Protein AF-A0A183DKD9-F1 (afdb_monomer_lite)

InterPro domains:
  IPR001114 Adenylosuccinate synthetase [PF00709] (2-69)
  IPR001114 Adenylosuccinate synthetase [PTHR11846] (1-69)
  IPR027417 P-loop containing nucleoside triphosphate hydrolase [SSF52540] (4-69)
  IPR042109 Adenylosuccinate synthetase, domain 1 [G3DSA:3.40.440.10] (5-70)

Structure (mmCIF, N/CA/C/O backbone):
data_AF-A0A183DKD9-F1
#
_entry.id   AF-A0A183DKD9-F1
#
loop_
_atom_site.group_PDB
_atom_site.id
_atom_site.type_symbol
_atom_site.label_atom_id
_atom_site.label_alt_id
_atom_site.label_comp_id
_atom_site.label_asym_id
_atom_site.label_entity_id
_atom_site.label_seq_id
_atom_site.pdbx_PDB_ins_code
_atom_site.Cartn_x
_atom_site.Cartn_y
_atom_site.Cartn_z
_atom_site.occupancy
_atom_site.B_iso_or_equiv
_atom_site.auth_seq_id
_atom_site.auth_comp_id
_atom_site.auth_asym_id
_atom_site.auth_atom_id
_atom_site.pdbx_PDB_model_num
ATOM 1 N N . LEU A 1 1 ? 2.084 2.672 -20.208 1.00 84.75 1 LEU A N 1
ATOM 2 C CA . LEU A 1 1 ? 2.731 3.269 -19.018 1.00 84.75 1 LEU A CA 1
ATOM 3 C C . LEU A 1 1 ? 4.253 3.127 -19.052 1.00 84.75 1 LEU A C 1
ATOM 5 O O . LEU A 1 1 ? 4.915 4.144 -19.164 1.00 84.75 1 LEU A O 1
ATOM 9 N N . VAL A 1 2 ? 4.818 1.912 -19.060 1.00 90.56 2 VAL A N 1
ATOM 10 C CA . VAL A 1 2 ? 6.288 1.698 -19.106 1.00 90.56 2 VAL A CA 1
ATOM 11 C C . VAL A 1 2 ? 6.963 2.473 -20.246 1.00 90.56 2 VAL A C 1
ATOM 13 O O . VAL A 1 2 ? 7.882 3.248 -20.011 1.00 90.56 2 VAL A O 1
ATOM 16 N N . HIS A 1 3 ? 6.429 2.368 -21.466 1.00 90.94 3 HIS A N 1
ATOM 17 C CA . HIS A 1 3 ? 6.954 3.096 -22.626 1.00 90.94 3 HIS A CA 1
ATOM 18 C C . HIS A 1 3 ? 6.916 4.630 -22.474 1.00 90.94 3 HIS A C 1
ATOM 20 O O . HIS A 1 3 ? 7.754 5.330 -23.032 1.00 90.94 3 HIS A O 1
ATOM 26 N N . HIS A 1 4 ? 5.955 5.171 -21.717 1.00 95.00 4 HIS A N 1
ATOM 27 C CA . HIS A 1 4 ? 5.886 6.608 -21.440 1.00 95.00 4 HIS A CA 1
ATOM 28 C C . HIS A 1 4 ? 7.055 7.046 -20.546 1.00 95.00 4 HIS A C 1
ATOM 30 O O . HIS A 1 4 ? 7.723 8.027 -20.860 1.00 95.00 4 HIS A O 1
ATOM 36 N N . TYR A 1 5 ? 7.364 6.273 -19.501 1.00 95.31 5 TYR A N 1
ATOM 37 C CA . TYR A 1 5 ? 8.501 6.546 -18.618 1.00 95.31 5 TYR A CA 1
ATOM 38 C C . TYR A 1 5 ? 9.855 6.309 -19.289 1.00 95.31 5 TYR A C 1
ATOM 40 O O . TYR A 1 5 ? 10.767 7.100 -19.091 1.00 95.31 5 TYR A O 1
ATOM 48 N N . GLN A 1 6 ? 9.990 5.295 -20.146 1.00 94.94 6 GLN A N 1
ATOM 49 C CA . GLN A 1 6 ? 11.233 5.063 -20.896 1.00 94.94 6 GLN A CA 1
ATOM 50 C C . GLN A 1 6 ? 11.572 6.207 -21.860 1.00 94.94 6 GLN A C 1
ATOM 52 O O . GLN A 1 6 ? 12.743 6.485 -22.095 1.00 94.94 6 GLN A O 1
ATOM 57 N N . LYS A 1 7 ? 10.565 6.911 -22.398 1.00 94.69 7 LYS A N 1
ATOM 58 C CA . LYS A 1 7 ? 10.803 8.128 -23.193 1.00 94.69 7 LYS A CA 1
ATOM 59 C C . LYS A 1 7 ? 11.369 9.269 -22.356 1.00 94.69 7 LYS A C 1
ATOM 61 O O . LYS A 1 7 ? 12.218 10.005 -22.844 1.00 94.69 7 LYS A O 1
ATOM 66 N N . GLN A 1 8 ? 10.879 9.429 -21.129 1.00 96.94 8 GLN A N 1
ATOM 67 C CA . GLN A 1 8 ? 11.352 10.467 -20.210 1.00 96.94 8 GLN A CA 1
ATOM 68 C C . GLN A 1 8 ? 12.731 10.129 -19.635 1.00 96.94 8 GLN A C 1
ATOM 70 O O . GLN A 1 8 ? 13.553 11.018 -19.441 1.00 96.94 8 GLN A O 1
ATOM 75 N N . TYR A 1 9 ? 12.999 8.840 -19.421 1.00 96.25 9 TYR A N 1
ATOM 76 C CA . TYR A 1 9 ? 14.236 8.328 -18.844 1.00 96.25 9 TYR A CA 1
ATOM 77 C C . TYR A 1 9 ? 14.838 7.249 -19.757 1.00 96.25 9 TYR A C 1
ATOM 79 O O . TYR A 1 9 ? 14.642 6.059 -19.508 1.00 96.25 9 TYR A O 1
ATOM 87 N N . PRO A 1 10 ? 15.600 7.625 -20.802 1.00 93.25 10 PRO A N 1
ATOM 88 C CA . PRO A 1 10 ? 16.123 6.672 -21.788 1.00 93.25 10 PRO A CA 1
ATOM 89 C C . PRO A 1 10 ? 17.054 5.592 -21.217 1.00 93.25 10 PRO A C 1
ATOM 91 O O . PRO A 1 10 ? 17.212 4.537 -21.822 1.00 93.25 10 PRO A O 1
ATOM 94 N N . ALA A 1 11 ? 17.658 5.833 -20.049 1.00 95.56 11 ALA A N 1
ATOM 95 C CA . ALA A 1 11 ? 18.492 4.855 -19.346 1.00 95.56 11 ALA A CA 1
ATOM 96 C C . ALA A 1 11 ? 17.680 3.775 -18.597 1.00 95.56 11 ALA A C 1
ATOM 98 O O . ALA A 1 11 ? 18.256 2.809 -18.095 1.00 95.56 11 ALA A O 1
ATOM 99 N N . LEU A 1 12 ? 16.353 3.924 -18.498 1.00 93.81 12 LEU A N 1
ATOM 100 C CA . LEU A 1 12 ? 15.482 2.992 -17.788 1.00 93.81 12 LEU A CA 1
ATOM 101 C C . LEU A 1 12 ? 15.357 1.670 -18.557 1.00 93.81 12 LEU A C 1
ATOM 103 O O . LEU A 1 12 ? 14.552 1.528 -19.482 1.00 93.81 12 LEU A O 1
ATOM 107 N N . THR A 1 13 ? 16.128 0.680 -18.119 1.00 92.62 13 THR A N 1
ATOM 108 C CA . THR A 1 13 ? 16.046 -0.698 -18.611 1.00 92.62 13 THR A CA 1
ATOM 109 C C . THR A 1 13 ? 15.173 -1.513 -17.665 1.00 92.62 13 THR A C 1
ATOM 111 O O . THR A 1 13 ? 15.453 -1.578 -16.471 1.00 92.62 13 THR A O 1
ATOM 114 N N . LEU A 1 14 ? 14.103 -2.116 -18.186 1.00 92.75 14 LEU A N 1
ATOM 115 C CA . LEU A 1 14 ? 13.136 -2.879 -17.398 1.00 92.75 14 LEU A CA 1
ATOM 116 C C . LEU A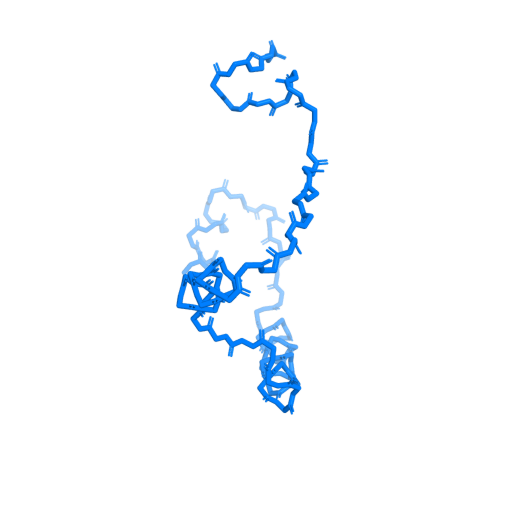 1 14 ? 12.686 -4.121 -18.168 1.00 92.75 14 LEU A C 1
ATOM 118 O O . LEU A 1 14 ? 12.283 -4.016 -19.326 1.00 92.75 14 LEU A O 1
ATOM 122 N N . ASP A 1 15 ? 12.696 -5.272 -17.500 1.00 95.50 15 ASP A N 1
ATOM 123 C CA . ASP A 1 15 ? 12.041 -6.486 -17.985 1.00 95.50 15 ASP A CA 1
ATOM 124 C C . ASP A 1 15 ? 10.568 -6.474 -17.555 1.00 95.50 15 ASP A C 1
ATOM 126 O O . ASP A 1 15 ? 10.224 -6.739 -16.402 1.00 95.50 15 ASP A O 1
ATOM 130 N N . VAL A 1 16 ? 9.691 -6.111 -18.490 1.00 95.12 16 VAL A N 1
ATOM 131 C CA . VAL A 1 16 ? 8.258 -5.945 -18.219 1.00 95.12 16 VAL A CA 1
ATOM 132 C C . VAL A 1 16 ? 7.578 -7.276 -17.913 1.00 95.12 16 VAL A C 1
ATOM 134 O O . VAL A 1 16 ? 6.721 -7.329 -17.033 1.00 95.12 16 VAL A O 1
ATOM 137 N N . GLU A 1 17 ? 7.953 -8.346 -18.610 1.00 96.38 17 GLU A N 1
ATOM 138 C CA . GLU A 1 17 ? 7.295 -9.647 -18.468 1.00 96.38 17 GLU A CA 1
ATOM 139 C C . GLU A 1 17 ? 7.646 -10.297 -17.132 1.00 96.38 17 GLU A C 1
ATOM 141 O O . GLU A 1 17 ? 6.769 -10.828 -16.439 1.00 96.38 17 GLU A O 1
ATOM 146 N N . LEU A 1 18 ? 8.916 -10.197 -16.725 1.00 97.12 18 LEU A N 1
ATOM 147 C CA . LEU A 1 18 ? 9.356 -10.679 -15.424 1.00 97.12 18 LEU A CA 1
ATOM 148 C C . LEU A 1 18 ? 8.632 -9.954 -14.283 1.00 97.12 18 LEU A C 1
ATOM 150 O O . LEU A 1 18 ? 8.101 -10.608 -13.382 1.00 97.12 18 LEU A O 1
ATOM 154 N N . GLU A 1 19 ? 8.586 -8.620 -14.317 1.00 96.88 19 GLU A N 1
ATOM 155 C CA . GLU A 1 19 ? 7.931 -7.833 -13.268 1.00 96.88 19 GLU A CA 1
ATOM 156 C C . GLU A 1 19 ? 6.419 -8.071 -13.240 1.00 96.88 19 GLU A C 1
ATOM 158 O O . GLU A 1 19 ? 5.846 -8.302 -12.174 1.00 96.88 19 GLU A O 1
ATOM 163 N N . LEU A 1 20 ? 5.762 -8.131 -14.401 1.00 97.06 20 LEU A N 1
ATOM 164 C CA . LEU A 1 20 ? 4.333 -8.425 -14.473 1.00 97.06 20 LEU A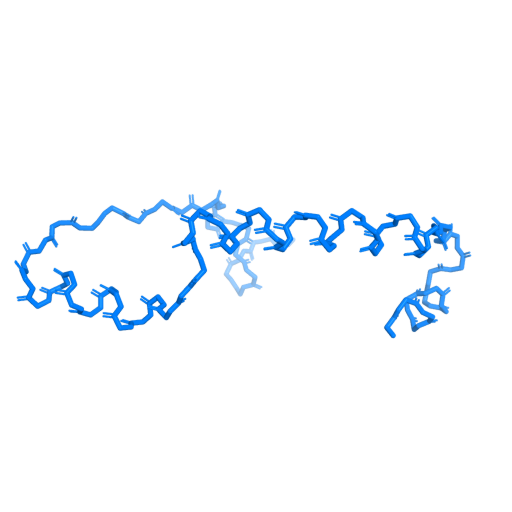 CA 1
ATOM 165 C C . LEU A 1 20 ? 4.002 -9.813 -13.904 1.00 97.06 20 LEU A C 1
ATOM 167 O O . LEU A 1 20 ? 2.996 -9.974 -13.210 1.00 97.06 20 LEU A O 1
ATOM 171 N N . SER A 1 21 ? 4.851 -10.813 -14.155 1.00 98.06 21 SER A N 1
ATOM 172 C CA . SER A 1 21 ? 4.706 -12.157 -13.582 1.00 98.06 21 SER A CA 1
ATOM 173 C C . SER A 1 21 ? 4.796 -12.146 -12.052 1.00 98.06 21 SER A C 1
ATOM 175 O O . SER A 1 21 ? 3.993 -12.799 -11.380 1.00 98.06 21 SER A O 1
ATOM 177 N N . LYS A 1 22 ? 5.719 -11.361 -11.479 1.00 98.00 22 LYS A N 1
ATOM 178 C CA . LYS A 1 22 ? 5.817 -11.174 -10.021 1.00 98.00 22 LYS A CA 1
ATOM 179 C C . LYS A 1 22 ? 4.567 -10.496 -9.462 1.00 98.00 22 LYS A C 1
ATOM 181 O O . LYS A 1 22 ? 3.991 -10.999 -8.501 1.00 98.00 22 LYS A O 1
ATOM 186 N N . PHE A 1 23 ? 4.099 -9.415 -10.091 1.00 97.75 23 PHE A N 1
ATOM 187 C CA . PHE A 1 23 ? 2.900 -8.702 -9.640 1.00 97.75 23 PHE A CA 1
ATOM 188 C C . PHE A 1 23 ? 1.647 -9.577 -9.654 1.00 97.75 23 PHE A C 1
ATOM 190 O O . PHE A 1 23 ? 0.867 -9.509 -8.709 1.00 97.75 23 PHE A O 1
ATOM 197 N N . LYS A 1 24 ? 1.476 -10.446 -10.659 1.00 98.00 24 LYS A N 1
ATOM 198 C CA . LYS A 1 24 ? 0.365 -11.414 -10.687 1.00 98.00 24 LYS A CA 1
ATOM 199 C C . LYS A 1 24 ? 0.396 -12.349 -9.475 1.00 98.00 24 LYS A C 1
ATOM 201 O O . LYS A 1 24 ? -0.600 -12.460 -8.773 1.00 98.00 24 LYS A O 1
ATOM 206 N N . LYS A 1 25 ? 1.562 -12.920 -9.156 1.00 98.25 25 LYS A N 1
ATOM 207 C CA . LYS A 1 25 ? 1.731 -13.781 -7.969 1.00 98.25 25 LYS A CA 1
ATOM 208 C C . LYS A 1 25 ? 1.458 -13.036 -6.660 1.00 98.25 25 LYS A C 1
ATOM 210 O O . LYS A 1 25 ? 0.883 -13.603 -5.736 1.00 98.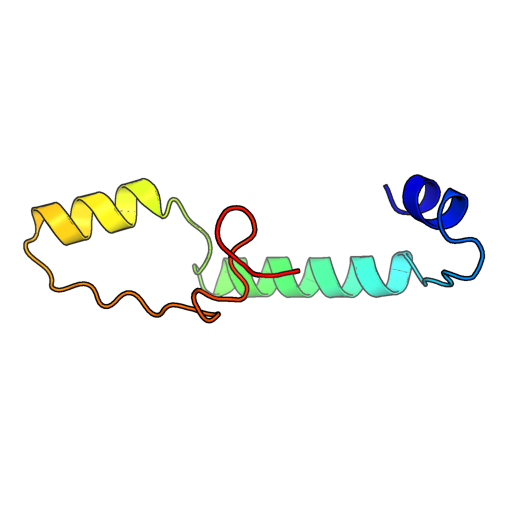25 25 LYS A O 1
ATOM 215 N N . HIS A 1 26 ? 1.877 -11.775 -6.563 1.00 98.00 26 HIS A N 1
ATOM 216 C CA . HIS A 1 26 ? 1.585 -10.949 -5.392 1.00 98.00 26 HIS A CA 1
ATOM 217 C C . HIS A 1 26 ? 0.091 -10.642 -5.268 1.00 98.00 26 HIS A C 1
ATOM 219 O O . HIS A 1 26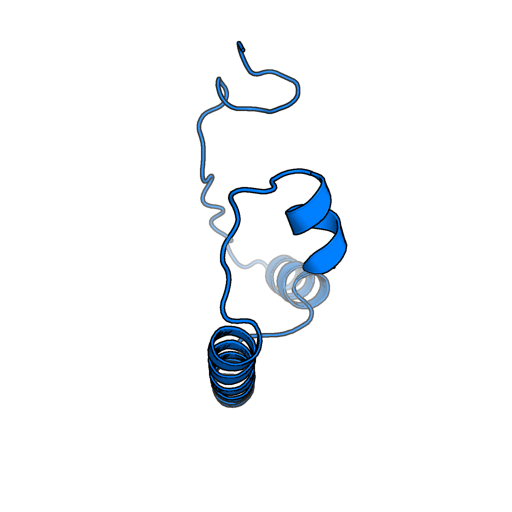 ? -0.438 -10.719 -4.164 1.00 98.00 26 HIS A O 1
ATOM 225 N N . ALA A 1 27 ? -0.593 -10.353 -6.377 1.00 97.81 27 ALA A N 1
ATOM 226 C CA . ALA A 1 27 ? -2.035 -10.128 -6.386 1.00 97.81 27 ALA A CA 1
ATOM 227 C C . ALA A 1 27 ? -2.802 -11.371 -5.910 1.00 97.81 27 ALA A C 1
ATOM 229 O O . ALA A 1 27 ? -3.643 -11.254 -5.020 1.00 97.81 27 ALA A O 1
ATOM 230 N N . ASP A 1 28 ? -2.453 -12.556 -6.422 1.00 97.69 28 ASP A N 1
ATOM 231 C CA . ASP A 1 28 ? -3.045 -13.823 -5.977 1.00 97.69 28 ASP A CA 1
ATOM 232 C C . ASP A 1 28 ? -2.856 -14.011 -4.466 1.00 97.69 28 ASP A C 1
ATOM 234 O O . ASP A 1 28 ? -3.813 -14.271 -3.737 1.00 97.69 28 ASP A O 1
ATOM 238 N N . ARG A 1 29 ? -1.638 -13.769 -3.967 1.00 97.94 29 ARG A N 1
ATOM 239 C CA . ARG A 1 29 ? -1.334 -13.908 -2.541 1.00 97.94 29 ARG A CA 1
ATOM 240 C C . ARG A 1 29 ? -2.101 -12.919 -1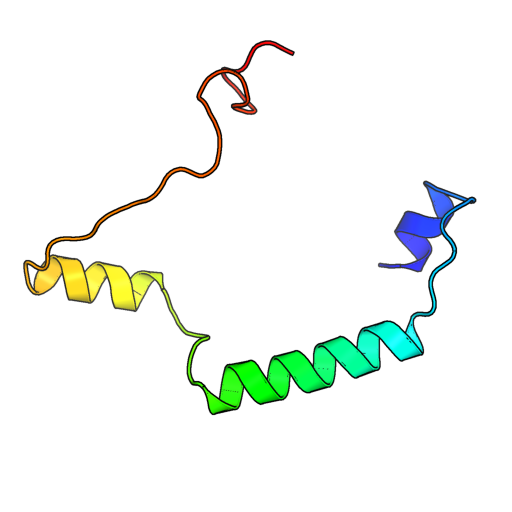.660 1.00 97.94 29 ARG A C 1
ATOM 242 O O . ARG A 1 29 ? -2.571 -13.294 -0.589 1.00 97.94 29 ARG A O 1
ATOM 249 N N . LEU A 1 30 ? -2.219 -11.663 -2.083 1.00 97.50 30 LEU A N 1
ATOM 250 C CA . LEU A 1 30 ? -2.966 -10.638 -1.347 1.00 97.50 30 LEU A CA 1
ATOM 251 C C . LEU A 1 30 ? -4.464 -10.965 -1.287 1.00 97.50 30 LEU A C 1
ATOM 253 O O . LEU A 1 30 ? -5.087 -10.756 -0.244 1.00 97.50 30 LEU A O 1
ATOM 257 N N . ASN A 1 31 ? -5.012 -1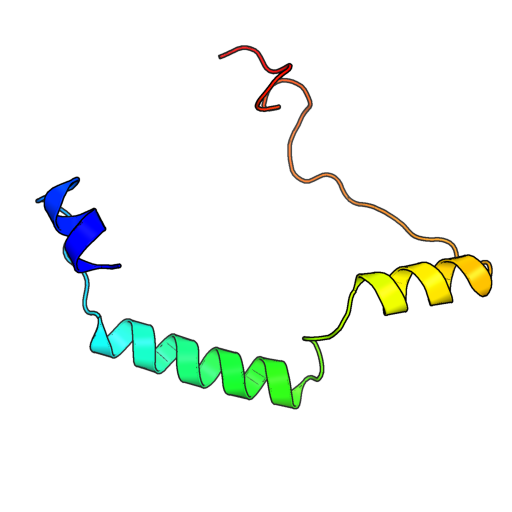1.525 -2.370 1.00 95.69 31 ASN A N 1
ATOM 258 C CA . ASN A 1 31 ? -6.394 -11.992 -2.431 1.00 95.69 31 ASN A CA 1
ATOM 259 C C . ASN A 1 31 ? -6.630 -13.191 -1.503 1.00 95.69 31 ASN A C 1
ATOM 261 O O . ASN A 1 31 ? -7.587 -13.176 -0.734 1.00 95.69 31 ASN A O 1
ATOM 265 N N . GLU A 1 32 ? -5.743 -14.194 -1.513 1.00 97.06 32 GLU A N 1
ATOM 266 C CA . GLU A 1 32 ? -5.810 -15.343 -0.591 1.00 97.06 32 GLU A CA 1
ATOM 267 C C . GLU A 1 32 ? -5.819 -14.911 0.880 1.00 97.06 32 GLU A C 1
ATOM 269 O O . GLU A 1 32 ? -6.495 -15.516 1.709 1.00 97.06 32 GLU A O 1
ATOM 274 N N . MET A 1 33 ? -5.054 -13.869 1.212 1.00 97.50 33 MET A N 1
ATOM 275 C CA . MET A 1 33 ? -4.952 -13.347 2.574 1.00 97.50 33 MET A CA 1
ATOM 276 C C . MET A 1 33 ? -6.104 -12.404 2.953 1.00 97.50 33 MET A C 1
ATOM 278 O O . MET A 1 33 ? -6.178 -11.995 4.110 1.00 97.50 33 MET A O 1
ATOM 282 N N . GLY A 1 34 ? -6.977 -12.035 2.009 1.00 94.69 34 GLY A N 1
ATOM 283 C CA . GLY A 1 34 ? -8.093 -11.119 2.254 1.00 94.69 34 GLY A CA 1
ATOM 284 C C . GLY A 1 34 ? -7.659 -9.727 2.727 1.00 94.69 34 GLY A C 1
ATOM 285 O O . GLY A 1 34 ? -8.376 -9.094 3.494 1.00 94.69 34 GLY A O 1
ATOM 286 N N . LEU A 1 35 ? -6.470 -9.263 2.320 1.00 94.50 35 LEU A N 1
ATOM 287 C CA . LEU A 1 35 ? -5.893 -7.997 2.801 1.00 94.50 35 LEU A CA 1
ATOM 288 C C . LEU A 1 35 ? -6.346 -6.764 2.010 1.00 94.50 35 LEU A C 1
ATOM 290 O O . LEU A 1 35 ? -6.079 -5.639 2.424 1.00 94.50 35 LEU A O 1
ATOM 294 N N . VAL A 1 36 ? -6.991 -6.965 0.862 1.00 95.19 36 VAL A N 1
ATOM 295 C CA . VAL A 1 36 ? -7.448 -5.888 -0.021 1.00 95.19 36 VAL A CA 1
ATOM 296 C C . VAL A 1 36 ? -8.960 -5.749 0.117 1.00 95.19 36 VAL A C 1
ATOM 298 O O . VAL A 1 36 ? -9.690 -6.719 -0.068 1.00 95.19 36 VAL A O 1
ATOM 301 N N . GLY A 1 37 ? -9.432 -4.543 0.423 1.00 93.50 37 GLY A N 1
ATOM 302 C CA . GLY A 1 37 ? -10.852 -4.248 0.596 1.00 93.50 37 GLY A CA 1
ATOM 303 C C . GLY A 1 37 ? -11.120 -2.750 0.714 1.00 93.50 37 GLY A C 1
ATOM 304 O O . GLY A 1 37 ? -10.198 -1.940 0.593 1.00 93.50 37 GLY A O 1
ATOM 305 N N . ASP A 1 38 ? -12.383 -2.388 0.946 1.00 96.81 38 ASP A N 1
ATOM 306 C CA . ASP A 1 38 ? -12.782 -0.999 1.176 1.00 96.81 38 ASP A CA 1
ATOM 307 C C . ASP A 1 38 ? -12.336 -0.544 2.572 1.00 96.81 38 ASP A C 1
ATOM 309 O O . ASP A 1 38 ? -12.907 -0.913 3.602 1.00 96.81 38 ASP A O 1
ATOM 313 N N . THR A 1 39 ? -11.273 0.254 2.608 1.00 96.19 39 THR A N 1
ATOM 314 C CA . THR A 1 39 ? -10.719 0.767 3.860 1.00 96.19 39 THR A CA 1
ATOM 315 C C . THR A 1 39 ? -11.552 1.900 4.451 1.00 96.19 39 THR A C 1
ATOM 317 O O . THR A 1 39 ? -11.468 2.126 5.655 1.00 96.19 39 THR A O 1
ATOM 320 N N . ILE A 1 40 ? -12.373 2.594 3.655 1.00 96.88 40 ILE A N 1
ATOM 321 C CA . ILE A 1 40 ? -13.245 3.670 4.136 1.00 96.88 40 ILE A CA 1
ATOM 322 C C . ILE A 1 40 ? -14.369 3.062 4.970 1.00 96.88 40 ILE A C 1
ATOM 324 O O . ILE A 1 40 ? -14.576 3.486 6.108 1.00 96.88 40 ILE A O 1
ATOM 328 N N . GLU A 1 41 ? -15.053 2.049 4.433 1.00 97.62 41 GLU A N 1
ATOM 329 C CA . GLU A 1 41 ? -16.109 1.332 5.156 1.00 97.62 41 GLU A CA 1
ATOM 330 C C . GLU A 1 41 ? -15.545 0.663 6.416 1.00 97.62 41 GLU A C 1
ATOM 332 O O . GLU A 1 41 ? -16.066 0.867 7.514 1.00 97.62 41 GLU A O 1
ATOM 337 N N . ALA A 1 42 ? -14.410 -0.035 6.288 1.00 96.25 42 ALA A N 1
ATOM 338 C CA . ALA A 1 42 ? -13.757 -0.680 7.422 1.00 96.25 42 ALA A CA 1
ATOM 339 C C . ALA A 1 42 ? -13.398 0.314 8.544 1.00 96.25 42 ALA A C 1
ATOM 341 O O . ALA A 1 42 ? -13.653 0.040 9.720 1.00 96.25 42 ALA A O 1
ATOM 342 N N . LEU A 1 43 ? -12.830 1.479 8.206 1.00 96.88 43 LEU A N 1
ATOM 343 C CA . LEU A 1 43 ? -12.479 2.505 9.192 1.00 96.88 43 LEU A CA 1
ATOM 344 C C . LEU A 1 43 ? -13.716 3.160 9.820 1.00 96.88 43 LEU A C 1
ATOM 346 O O . LEU A 1 43 ? -13.726 3.378 11.036 1.00 96.88 43 LEU A O 1
ATOM 350 N N . ASP A 1 44 ? -14.759 3.462 9.039 1.00 97.56 44 ASP A N 1
ATOM 351 C CA . ASP A 1 44 ? -15.984 4.062 9.585 1.00 97.56 44 ASP A CA 1
ATOM 352 C C . ASP A 1 44 ? -16.709 3.095 10.529 1.00 97.56 44 ASP A C 1
ATOM 354 O O . ASP A 1 44 ? -17.169 3.505 11.597 1.00 97.56 44 ASP A O 1
ATOM 358 N N . ASP A 1 45 ? -16.725 1.801 10.218 1.00 97.81 45 ASP A N 1
ATOM 359 C CA . ASP A 1 45 ? -17.286 0.780 11.099 1.00 97.81 45 ASP A CA 1
ATOM 360 C C . ASP A 1 45 ? -16.490 0.624 12.397 1.00 97.81 45 ASP A C 1
ATOM 362 O O . ASP A 1 45 ? -17.079 0.567 13.481 1.00 97.81 45 ASP A O 1
ATOM 366 N N . MET A 1 46 ? -15.153 0.619 12.333 1.00 97.56 46 MET A N 1
ATOM 367 C CA . MET A 1 46 ? -14.309 0.609 13.535 1.00 97.56 46 MET A CA 1
ATOM 368 C C . MET A 1 46 ? -14.579 1.828 14.423 1.00 97.56 46 MET A C 1
ATOM 370 O O . MET A 1 46 ? -14.693 1.690 15.646 1.00 97.56 46 MET A O 1
ATOM 374 N N . ARG A 1 47 ? -14.749 3.006 13.813 1.00 96.50 47 ARG A N 1
ATOM 375 C CA . ARG A 1 47 ? -15.100 4.248 14.508 1.00 96.50 47 ARG A CA 1
ATOM 376 C C . ARG A 1 47 ? -16.492 4.173 15.143 1.00 96.50 47 ARG A C 1
ATOM 378 O O . ARG A 1 47 ? -16.631 4.528 16.311 1.00 96.50 47 ARG A O 1
ATOM 385 N N . ARG A 1 48 ? -17.515 3.686 14.425 1.00 97.50 48 ARG A N 1
ATOM 386 C CA . ARG A 1 48 ? -18.888 3.500 14.947 1.00 97.50 48 ARG A CA 1
ATOM 387 C C . ARG A 1 48 ? -18.940 2.515 16.113 1.00 97.50 48 ARG A C 1
ATOM 389 O O . ARG A 1 48 ? -19.717 2.709 17.041 1.00 97.50 48 ARG A O 1
ATOM 396 N N . GLN A 1 49 ? -18.093 1.489 16.082 1.00 98.12 49 GLN A N 1
ATOM 397 C CA . GLN A 1 49 ? -17.937 0.513 17.163 1.00 98.12 49 GLN A CA 1
ATOM 398 C C . GLN A 1 49 ? -17.147 1.064 18.366 1.00 98.12 49 GLN A C 1
ATOM 400 O O . GLN A 1 49 ? -16.977 0.350 19.352 1.00 98.12 49 GLN A O 1
ATOM 405 N N . GLY A 1 50 ? -16.651 2.306 18.304 1.00 97.69 50 GLY A N 1
ATOM 406 C CA . GLY A 1 50 ? -15.887 2.932 19.383 1.00 97.69 50 GLY A CA 1
ATOM 407 C C . GLY A 1 50 ? -14.490 2.338 19.582 1.00 97.69 50 GLY A C 1
ATOM 408 O O . GLY A 1 50 ? -13.954 2.407 20.686 1.00 97.69 50 GLY A O 1
ATOM 409 N N . LYS A 1 51 ? -13.897 1.726 18.547 1.00 98.25 51 LYS A N 1
ATOM 410 C CA . LYS A 1 51 ? -12.539 1.171 18.629 1.00 98.25 51 LYS A CA 1
ATOM 411 C C . LYS A 1 51 ? -11.494 2.287 18.629 1.00 98.25 51 LYS A C 1
ATOM 413 O O . LYS A 1 51 ? -11.616 3.266 17.895 1.00 98.25 51 LYS A O 1
ATOM 418 N N . SER A 1 52 ? -10.423 2.095 19.395 1.00 97.06 52 SER A N 1
ATOM 419 C CA . SER A 1 52 ? -9.227 2.935 19.306 1.00 97.06 52 SER A CA 1
ATOM 420 C C . SER A 1 52 ? -8.437 2.594 18.042 1.00 97.06 52 SER A C 1
ATOM 422 O O . SER A 1 52 ? -8.127 1.427 17.807 1.00 97.06 52 SER A O 1
ATOM 424 N N . VAL A 1 53 ? -8.091 3.611 17.251 1.00 94.94 53 VAL A N 1
ATOM 425 C CA . VAL A 1 53 ? -7.306 3.473 16.016 1.00 94.94 53 VAL A CA 1
ATOM 426 C C . VAL A 1 53 ? -5.990 4.228 16.184 1.00 94.94 53 VAL A C 1
ATOM 428 O O . VAL A 1 53 ? -5.995 5.428 16.451 1.00 94.94 53 VAL A O 1
ATOM 431 N N . LEU A 1 54 ? -4.867 3.522 16.040 1.00 96.69 54 LEU A N 1
ATOM 432 C CA . LEU A 1 54 ? -3.535 4.121 15.984 1.00 96.69 54 LEU A CA 1
ATOM 433 C C . LEU A 1 54 ? -3.199 4.445 14.526 1.00 96.69 54 LEU A C 1
ATOM 435 O O . LEU A 1 54 ? -3.310 3.575 13.666 1.00 96.69 54 LEU A O 1
ATOM 439 N N . VAL A 1 55 ? -2.781 5.683 14.263 1.00 95.69 55 VAL A N 1
ATOM 440 C CA . VAL A 1 55 ? -2.321 6.121 12.941 1.00 95.69 55 VAL A CA 1
ATOM 441 C C . VAL A 1 55 ? -0.829 6.400 13.022 1.00 95.69 55 VAL A C 1
ATOM 443 O O . VAL A 1 55 ? -0.396 7.284 13.761 1.00 95.69 55 VAL A O 1
ATOM 446 N N . GLU A 1 56 ? -0.050 5.640 12.263 1.00 96.31 56 GLU A N 1
ATOM 447 C CA . GLU A 1 56 ? 1.397 5.803 12.176 1.00 96.31 56 GLU A CA 1
ATOM 448 C C . GLU A 1 56 ? 1.731 6.723 10.998 1.00 96.31 56 GLU A C 1
ATOM 450 O O . GLU A 1 56 ? 1.447 6.409 9.842 1.00 96.31 56 GLU A O 1
ATOM 455 N N . GLY A 1 57 ? 2.314 7.887 11.289 1.00 95.12 57 GLY A N 1
ATOM 456 C CA . GLY A 1 57 ? 2.868 8.759 10.254 1.00 95.12 57 GLY A CA 1
ATOM 457 C C . GLY A 1 57 ? 4.154 8.163 9.678 1.00 95.12 57 GLY A C 1
ATOM 458 O O . GLY A 1 57 ? 4.960 7.609 10.421 1.00 95.12 57 GLY A O 1
ATOM 459 N N . ALA A 1 58 ? 4.360 8.284 8.364 1.00 93.50 58 ALA A N 1
ATOM 460 C CA . ALA A 1 58 ? 5.544 7.728 7.703 1.00 93.50 58 ALA A CA 1
ATOM 461 C C . ALA A 1 58 ? 6.759 8.675 7.746 1.00 93.50 58 ALA A C 1
ATOM 463 O O . ALA A 1 58 ? 7.862 8.268 8.108 1.00 93.50 58 ALA A O 1
ATOM 464 N N . ASN A 1 59 ? 6.561 9.943 7.378 1.00 93.19 59 ASN A N 1
ATOM 465 C CA . ASN A 1 59 ? 7.618 10.949 7.237 1.00 93.19 59 ASN A CA 1
ATOM 466 C C . ASN A 1 59 ? 7.509 12.043 8.316 1.00 93.19 59 ASN A C 1
ATOM 468 O O . ASN A 1 59 ? 6.576 12.068 9.117 1.00 93.19 59 ASN A O 1
ATOM 472 N N . GLY A 1 60 ? 8.480 12.962 8.334 1.00 93.19 60 GLY A N 1
ATOM 473 C CA . GLY A 1 60 ? 8.470 14.139 9.208 1.00 93.19 60 GLY A CA 1
ATOM 474 C C . GLY A 1 60 ? 7.882 15.376 8.527 1.00 93.19 60 GLY A C 1
ATOM 475 O O . GLY A 1 60 ? 7.947 15.499 7.308 1.00 93.19 60 GLY A O 1
ATOM 476 N N . ALA A 1 61 ? 7.390 16.329 9.323 1.00 92.00 61 ALA A N 1
ATOM 477 C CA . ALA A 1 61 ? 6.742 17.548 8.823 1.00 92.00 61 ALA A CA 1
ATOM 478 C C . ALA A 1 61 ? 7.613 18.387 7.863 1.00 92.00 61 ALA A C 1
ATOM 480 O O . ALA A 1 61 ? 7.087 19.030 6.968 1.00 92.00 61 ALA A O 1
ATOM 481 N N . MET A 1 62 ? 8.946 18.355 7.996 1.00 94.62 62 MET A N 1
ATOM 482 C CA . MET A 1 62 ? 9.853 19.065 7.075 1.00 94.62 62 MET A CA 1
ATOM 483 C C . MET A 1 62 ? 9.930 18.446 5.669 1.00 94.62 62 MET A C 1
ATOM 485 O O . MET A 1 62 ? 10.476 19.075 4.771 1.00 94.62 62 MET A O 1
ATOM 489 N N . LEU A 1 63 ? 9.421 17.224 5.490 1.00 94.44 63 LEU A N 1
ATOM 490 C CA . LEU A 1 63 ? 9.344 16.512 4.208 1.00 94.44 63 LEU A CA 1
ATOM 491 C C . LEU A 1 63 ? 7.927 16.537 3.620 1.00 94.44 63 LEU A C 1
ATOM 493 O O . LEU A 1 63 ? 7.644 15.810 2.669 1.00 94.44 63 LEU A O 1
ATOM 497 N N . ASP A 1 64 ? 7.030 17.313 4.223 1.00 94.56 64 ASP A N 1
ATOM 498 C CA . ASP A 1 64 ? 5.697 17.537 3.689 1.00 94.56 64 ASP A CA 1
ATOM 499 C C . ASP A 1 64 ? 5.780 18.237 2.319 1.00 94.56 64 ASP A C 1
ATOM 501 O O . ASP A 1 64 ? 6.651 19.078 2.099 1.00 94.56 64 ASP A O 1
ATOM 505 N N . ILE A 1 65 ? 4.902 17.878 1.381 1.00 94.69 65 ILE A N 1
ATOM 506 C CA . ILE A 1 65 ? 4.956 18.400 0.007 1.00 94.69 65 ILE A CA 1
ATOM 507 C C . ILE A 1 65 ? 4.538 19.874 -0.091 1.00 94.69 65 ILE A C 1
ATOM 509 O O . ILE A 1 65 ? 5.021 20.578 -0.977 1.00 94.69 65 ILE A O 1
ATOM 513 N N . ASP A 1 66 ? 3.678 20.338 0.818 1.00 93.94 66 ASP A N 1
ATOM 514 C CA . ASP A 1 66 ? 3.154 21.704 0.847 1.00 93.94 66 ASP A CA 1
ATOM 515 C C . ASP A 1 66 ? 3.887 22.568 1.886 1.00 93.94 66 ASP A C 1
ATOM 517 O O . ASP A 1 66 ? 4.158 23.747 1.646 1.00 93.94 66 ASP A O 1
ATOM 521 N N . PHE A 1 67 ? 4.210 21.989 3.048 1.00 92.31 67 PHE A N 1
ATOM 522 C CA . PHE A 1 67 ? 4.763 22.697 4.212 1.00 92.31 67 PHE A CA 1
ATOM 523 C C . PHE A 1 67 ? 6.244 22.412 4.484 1.00 92.31 67 PHE A C 1
ATOM 525 O O . PHE A 1 67 ? 6.834 23.025 5.380 1.00 92.31 67 PHE A O 1
ATOM 532 N N . GLY A 1 68 ? 6.839 21.464 3.763 1.00 85.38 68 GLY A N 1
ATOM 533 C CA . GLY A 1 68 ? 8.240 21.110 3.912 1.00 85.38 68 GLY A CA 1
ATOM 534 C C . GLY A 1 68 ? 9.181 22.207 3.426 1.00 85.38 68 GLY A C 1
ATOM 535 O O . GLY A 1 68 ? 8.794 23.160 2.750 1.00 85.38 68 GLY A O 1
ATOM 536 N N . ILE A 1 69 ? 10.454 22.062 3.780 1.00 71.75 69 ILE A N 1
ATOM 537 C CA . ILE A 1 69 ? 11.512 22.954 3.308 1.00 71.75 69 ILE A CA 1
ATOM 538 C C . ILE A 1 69 ? 12.289 22.160 2.264 1.00 71.75 69 ILE A C 1
ATOM 540 O O . ILE A 1 69 ? 13.077 21.284 2.621 1.00 71.75 69 ILE A O 1
ATOM 544 N N . ILE A 1 70 ? 12.003 22.417 0.988 1.00 60.84 70 ILE A N 1
ATOM 545 C CA . ILE A 1 70 ? 12.849 21.951 -0.121 1.00 60.84 70 ILE A CA 1
ATOM 546 C C . ILE A 1 70 ? 14.190 22.685 -0.053 1.00 60.84 70 ILE A C 1
ATOM 548 O O . ILE A 1 70 ? 14.168 23.920 0.163 1.00 60.84 70 ILE A O 1
#

Organism: NCBI:txid637853

Secondary structure (DSSP, 8-state):
-HHHHHHH-TT----HHHHHHHHHHHHHHHHHTT--S-HHHHHHHHHHTT--------S-GGG-TTTS--

Radius of gyration: 19.27 Å; chains: 1; bounding box: 37×38×43 Å

Foldseek 3Di:
DVVVVCVVPVPDDDDPVVVVVVVVVVVVVCVVVVVDDPVVVVVVVCVVVVHDDDDDDDDDQLPDPVRHDD

Sequence (70 aa):
LVHHYQKQYPALTLDVELELSKFKKHADRLNEMGLVGDTIEALDDMRRQGKSVLVEGANGAMLDIDFGII

pLDDT: mean 94.63, std 5.58, range [60.84, 98.25]